Protein AF-A0A338P7E4-F1 (afdb_monomer)

Structure (mmCIF, N/CA/C/O backbone):
data_AF-A0A338P7E4-F1
#
_entry.id   AF-A0A338P7E4-F1
#
loop_
_atom_site.group_PDB
_atom_site.id
_atom_site.type_symbol
_atom_site.label_atom_id
_atom_site.label_alt_id
_atom_site.label_comp_id
_atom_site.label_asym_id
_atom_site.label_entity_id
_atom_site.label_seq_id
_atom_site.pdbx_PDB_ins_code
_atom_site.Cartn_x
_atom_site.Cartn_y
_atom_site.Cartn_z
_atom_site.occupancy
_atom_site.B_iso_or_equiv
_atom_site.auth_seq_id
_atom_site.auth_comp_id
_atom_site.auth_asym_id
_atom_site.auth_atom_id
_atom_site.pdbx_PDB_model_num
ATOM 1 N N . ARG A 1 1 ? -12.271 3.586 -5.737 1.00 60.53 1 ARG A N 1
ATOM 2 C CA . ARG A 1 1 ? -13.260 2.687 -5.095 1.00 60.53 1 ARG A CA 1
ATOM 3 C C . ARG A 1 1 ? -12.604 1.647 -4.180 1.00 60.53 1 ARG A C 1
ATOM 5 O O . ARG A 1 1 ? -12.905 1.688 -2.999 1.00 60.53 1 ARG A O 1
ATOM 12 N N . LEU A 1 2 ? -11.656 0.818 -4.642 1.00 69.56 2 LEU A N 1
ATOM 13 C CA . LEU A 1 2 ? -11.038 -0.238 -3.810 1.00 69.56 2 LEU A CA 1
ATOM 14 C C . LEU A 1 2 ? -10.260 0.275 -2.575 1.00 69.56 2 LEU A C 1
ATOM 16 O O . LEU A 1 2 ? -10.526 -0.149 -1.458 1.00 69.56 2 LEU A O 1
ATOM 20 N N . THR A 1 3 ? -9.356 1.246 -2.742 1.00 72.69 3 THR A N 1
ATOM 21 C CA . THR A 1 3 ? -8.597 1.834 -1.615 1.00 72.69 3 THR A CA 1
ATOM 22 C C . THR A 1 3 ? -9.499 2.536 -0.600 1.00 72.69 3 THR A C 1
ATOM 24 O O . THR A 1 3 ? -9.303 2.409 0.603 1.00 72.69 3 THR A O 1
ATOM 27 N N . ALA A 1 4 ? -10.533 3.233 -1.078 1.00 78.06 4 ALA A N 1
ATOM 28 C CA . ALA A 1 4 ? -11.539 3.861 -0.226 1.00 78.06 4 ALA A CA 1
ATOM 29 C C . ALA A 1 4 ? -12.377 2.824 0.542 1.00 78.06 4 ALA A C 1
ATOM 31 O O . ALA A 1 4 ? -12.713 3.054 1.697 1.00 78.06 4 ALA A O 1
ATOM 32 N N . TYR A 1 5 ? -12.680 1.677 -0.073 1.00 83.88 5 TYR A N 1
ATOM 33 C CA . TYR A 1 5 ? -13.378 0.570 0.580 1.00 83.88 5 TYR A CA 1
ATOM 34 C C . TYR A 1 5 ? -12.554 -0.026 1.728 1.00 83.88 5 TYR A C 1
ATOM 36 O O . TYR A 1 5 ? -13.060 -0.132 2.843 1.00 83.88 5 TYR A O 1
ATOM 44 N N . PHE A 1 6 ? -11.275 -0.338 1.487 1.00 83.19 6 PHE A N 1
ATOM 45 C CA . PHE A 1 6 ? -10.374 -0.812 2.543 1.00 83.19 6 PHE A CA 1
ATOM 46 C C . PHE A 1 6 ? -10.209 0.226 3.652 1.00 83.19 6 PHE A C 1
ATOM 48 O O . PHE A 1 6 ? -10.355 -0.113 4.820 1.00 83.19 6 PHE A O 1
ATOM 55 N N . ARG A 1 7 ? -10.011 1.504 3.301 1.00 85.88 7 ARG A N 1
ATOM 56 C CA . ARG A 1 7 ? -9.912 2.589 4.285 1.00 85.88 7 ARG A CA 1
ATOM 57 C C . ARG A 1 7 ? -11.163 2.687 5.159 1.00 85.88 7 ARG A C 1
ATOM 59 O O . ARG A 1 7 ? -11.029 2.788 6.370 1.00 85.88 7 ARG A O 1
ATOM 66 N N . ARG A 1 8 ? -12.364 2.621 4.572 1.00 90.56 8 ARG A N 1
ATOM 67 C CA . ARG A 1 8 ? -13.627 2.633 5.330 1.00 90.56 8 ARG A CA 1
ATOM 68 C C . ARG A 1 8 ? -13.743 1.439 6.272 1.00 90.56 8 ARG A C 1
ATOM 70 O O . ARG A 1 8 ? -14.140 1.629 7.410 1.00 90.56 8 ARG A O 1
ATOM 77 N N . LYS A 1 9 ? -13.363 0.237 5.825 1.00 90.25 9 LYS A N 1
ATOM 78 C CA . LYS A 1 9 ? -13.351 -0.957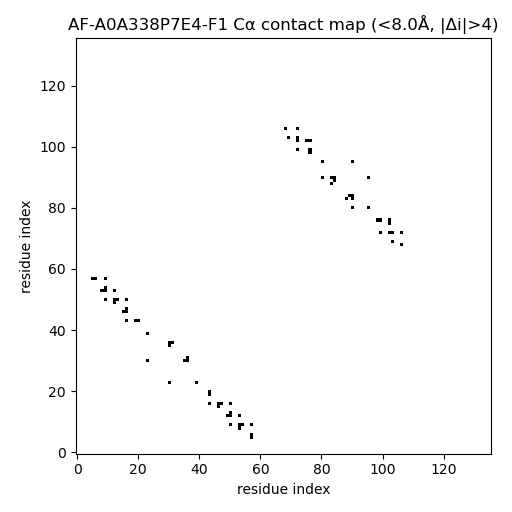 6.683 1.00 90.25 9 LYS A CA 1
ATOM 79 C C . LYS A 1 9 ? -12.380 -0.834 7.855 1.00 90.25 9 LYS A C 1
ATOM 81 O O . LYS A 1 9 ? -12.750 -1.189 8.965 1.00 90.25 9 LYS A O 1
ATOM 86 N N . CYS A 1 10 ? -11.171 -0.324 7.620 1.00 89.31 10 CYS A N 1
ATOM 87 C CA . CYS A 1 10 ? -10.203 -0.094 8.692 1.00 89.31 10 CYS A CA 1
ATOM 88 C C . CYS A 1 10 ? -10.728 0.929 9.706 1.00 89.31 10 CYS A C 1
ATOM 90 O O . CYS A 1 10 ? -10.676 0.671 10.900 1.00 89.31 10 CYS A O 1
ATOM 92 N N . VAL A 1 11 ? -11.272 2.054 9.226 1.00 93.69 11 VAL A N 1
ATOM 93 C CA . VAL A 1 11 ? -11.849 3.094 10.093 1.00 93.69 11 VAL A CA 1
ATOM 94 C C . VAL A 1 11 ? -13.012 2.539 10.915 1.00 93.69 11 VAL A C 1
ATOM 96 O O . VAL A 1 11 ? -13.016 2.723 12.122 1.00 93.69 11 VAL A O 1
ATOM 99 N N . ALA A 1 12 ? -13.933 1.792 10.298 1.00 93.69 12 ALA A N 1
ATOM 100 C CA . ALA A 1 12 ? -15.055 1.181 11.010 1.00 93.69 12 ALA A CA 1
ATOM 101 C C . ALA A 1 12 ? -14.593 0.217 12.120 1.00 93.69 12 ALA A C 1
ATOM 103 O O . ALA A 1 12 ? -15.092 0.287 13.236 1.00 93.69 12 ALA A O 1
ATOM 104 N N . ALA A 1 13 ? -13.593 -0.631 11.849 1.00 90.81 13 ALA A N 1
ATOM 105 C CA . ALA A 1 13 ? -1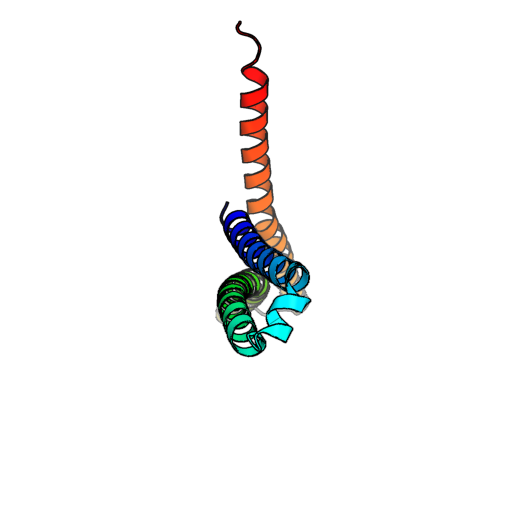3.056 -1.549 12.856 1.00 90.81 13 ALA A CA 1
ATOM 106 C C . ALA A 1 13 ? -12.400 -0.811 14.040 1.00 90.81 13 ALA A C 1
ATOM 108 O O . ALA A 1 13 ? -12.534 -1.225 15.193 1.00 90.81 13 ALA A O 1
ATOM 109 N N . THR A 1 14 ? -11.703 0.296 13.769 1.00 92.88 14 THR A N 1
ATOM 110 C CA . THR A 1 14 ? -11.127 1.142 14.820 1.00 92.88 14 THR A CA 1
ATOM 111 C C . THR A 1 14 ? -12.209 1.881 15.612 1.00 92.88 14 THR A C 1
ATOM 113 O O . THR A 1 14 ? -12.107 1.944 16.841 1.00 92.88 14 THR A O 1
ATOM 116 N N . ASP A 1 15 ? -13.250 2.393 14.950 1.00 94.88 15 ASP A N 1
ATOM 117 C CA . ASP A 1 15 ? -14.386 3.056 15.601 1.00 94.88 15 ASP A CA 1
ATOM 118 C C . ASP A 1 15 ? -15.118 2.097 16.551 1.00 94.88 15 ASP A C 1
ATOM 120 O O . ASP A 1 15 ? -15.350 2.455 17.707 1.00 94.88 15 ASP A O 1
ATOM 124 N N . ASP A 1 16 ? -15.367 0.851 16.133 1.00 92.12 16 ASP A N 1
ATOM 125 C CA . ASP A 1 16 ? -15.979 -0.184 16.979 1.00 92.12 16 ASP A CA 1
ATOM 126 C C . ASP A 1 16 ? -15.156 -0.435 18.256 1.00 92.12 16 ASP A C 1
ATOM 128 O O . ASP A 1 16 ? -15.699 -0.488 19.369 1.00 92.12 16 ASP A O 1
ATOM 132 N N . ARG A 1 17 ? -13.821 -0.533 18.136 1.00 93.88 17 ARG A N 1
ATOM 133 C CA . ARG A 1 17 ? -12.930 -0.676 19.301 1.00 93.88 17 ARG A CA 1
ATOM 134 C C . ARG A 1 17 ? -13.026 0.538 20.226 1.00 93.88 17 ARG A C 1
ATOM 136 O O . ARG A 1 17 ? -13.082 0.374 21.448 1.00 93.88 17 ARG A O 1
ATOM 143 N N . VAL A 1 18 ? -12.992 1.750 19.671 1.00 95.19 18 VAL A N 1
ATOM 144 C CA . VAL A 1 18 ? -13.046 2.998 20.450 1.00 95.19 18 VAL A CA 1
ATOM 145 C C . VAL A 1 18 ? -14.375 3.110 21.188 1.00 95.19 18 VAL A C 1
ATOM 147 O O . VAL A 1 18 ? -14.374 3.383 22.390 1.00 95.19 18 VAL A O 1
ATOM 150 N N . GLN A 1 19 ? -15.490 2.826 20.515 1.00 95.00 19 GLN A N 1
ATOM 151 C CA . GLN A 1 19 ? -16.819 2.837 21.115 1.00 95.00 19 GLN A CA 1
ATOM 152 C C . GLN A 1 19 ? -16.906 1.857 22.290 1.00 95.00 19 GLN A C 1
ATOM 154 O O . GLN A 1 19 ? -17.316 2.239 23.387 1.00 95.00 19 GLN A O 1
ATOM 159 N N . LYS A 1 20 ? -16.443 0.615 22.109 1.00 92.06 20 LYS A N 1
ATOM 160 C CA . LYS A 1 20 ? -16.480 -0.410 23.164 1.00 92.06 20 LYS A CA 1
ATOM 161 C C . LYS A 1 20 ? -15.580 -0.078 24.350 1.00 92.06 20 LYS A C 1
ATOM 163 O O . LYS A 1 20 ? -15.962 -0.298 25.496 1.00 92.06 20 LYS A O 1
ATOM 168 N N . MET A 1 21 ? -14.411 0.508 24.104 1.00 93.88 21 MET A N 1
ATOM 169 C CA . MET A 1 21 ? -13.552 1.018 25.177 1.00 93.88 21 MET A CA 1
ATOM 170 C C . MET A 1 21 ? -14.224 2.155 25.955 1.00 93.88 21 MET A C 1
ATOM 172 O O . MET A 1 21 ? -14.090 2.215 27.176 1.00 93.88 21 MET A O 1
ATOM 176 N N . ASN A 1 22 ? -14.973 3.026 25.277 1.00 96.12 22 ASN A N 1
ATOM 177 C CA . ASN A 1 22 ? -15.700 4.116 25.923 1.00 96.12 22 ASN A CA 1
ATOM 178 C C . ASN A 1 22 ? -16.845 3.598 26.817 1.00 96.12 22 ASN A C 1
ATOM 180 O O . ASN A 1 22 ? -17.003 4.051 27.951 1.00 96.12 22 ASN A O 1
ATOM 184 N N . GLU A 1 23 ? -17.582 2.575 26.369 1.00 93.69 23 GLU A N 1
ATOM 185 C CA . GLU A 1 23 ? -18.583 1.881 27.197 1.00 93.69 23 GLU A CA 1
ATOM 186 C C . GLU A 1 23 ? -17.944 1.295 28.473 1.00 93.69 23 GLU A C 1
ATOM 188 O O . GLU A 1 23 ? -18.454 1.484 29.578 1.00 93.69 23 GLU A O 1
ATOM 193 N N . VAL A 1 24 ? -16.779 0.646 28.353 1.00 94.12 24 VAL A N 1
ATOM 194 C CA . VAL A 1 24 ? -16.052 0.076 29.504 1.00 94.12 24 VAL A CA 1
ATOM 195 C C . VAL A 1 24 ? -15.627 1.148 30.509 1.00 94.12 24 VAL A C 1
ATOM 197 O O . VAL A 1 24 ? -15.764 0.941 31.715 1.00 94.12 24 VAL A O 1
ATOM 200 N N . LEU A 1 25 ? -15.121 2.291 30.037 1.00 94.19 25 LEU A N 1
ATOM 201 C CA . LEU A 1 25 ? -14.729 3.404 30.907 1.00 94.19 25 LEU A CA 1
ATOM 202 C C . LEU A 1 25 ? -15.937 4.009 31.627 1.00 94.19 25 LEU A C 1
ATOM 204 O O . LEU A 1 25 ? -15.860 4.278 32.825 1.00 94.19 25 LEU A O 1
ATOM 208 N N . THR A 1 26 ? -17.061 4.139 30.921 1.00 96.75 26 THR A N 1
ATOM 209 C CA . THR A 1 26 ? -18.320 4.655 31.474 1.00 96.75 26 THR A CA 1
ATOM 210 C C . THR A 1 26 ? -18.818 3.801 32.648 1.00 96.75 26 THR A C 1
ATOM 212 O O . THR A 1 26 ? -19.248 4.340 33.667 1.00 96.75 26 THR A O 1
ATOM 215 N N . TYR A 1 27 ? -18.695 2.470 32.566 1.00 94.94 27 TYR A N 1
ATOM 216 C CA . TYR A 1 27 ? -19.205 1.538 33.585 1.00 94.94 27 TYR A CA 1
ATOM 217 C C . TYR A 1 27 ? -18.124 0.910 34.486 1.00 94.94 27 TYR A C 1
ATOM 219 O O . TYR A 1 27 ? -18.385 -0.073 35.187 1.00 94.94 27 TYR A O 1
ATOM 227 N N . ILE A 1 28 ? -16.914 1.480 34.538 1.00 95.69 28 ILE A N 1
ATOM 228 C CA . ILE A 1 28 ? -15.747 0.855 35.188 1.00 95.69 28 ILE A CA 1
ATOM 229 C C . ILE A 1 28 ? -15.950 0.528 36.676 1.00 95.69 28 ILE A C 1
ATOM 231 O O . ILE A 1 28 ? -15.446 -0.487 37.166 1.00 95.69 28 ILE A O 1
ATOM 235 N N . LYS A 1 29 ? -16.713 1.357 37.402 1.00 95.75 29 LYS A N 1
ATOM 236 C CA . LYS A 1 29 ? -17.010 1.149 38.828 1.00 95.75 29 LYS A CA 1
ATOM 237 C C . LYS A 1 29 ? -17.794 -0.149 39.049 1.00 95.75 29 LYS A C 1
ATOM 239 O O . LYS A 1 29 ? -17.414 -0.945 39.904 1.00 95.75 29 LYS A O 1
ATOM 244 N N . PHE A 1 30 ? -18.830 -0.388 38.245 1.00 95.94 30 PHE A N 1
ATOM 245 C CA . PHE A 1 30 ? -19.628 -1.614 38.311 1.00 95.94 30 PHE A CA 1
ATOM 246 C C . PHE A 1 30 ? -18.809 -2.834 37.891 1.00 95.94 30 PHE A C 1
ATOM 248 O O . PHE A 1 30 ? -18.808 -3.842 38.590 1.00 95.94 30 PHE A O 1
ATOM 255 N N . ILE A 1 31 ? -18.032 -2.724 36.810 1.00 95.19 31 ILE A N 1
ATOM 256 C CA . ILE A 1 31 ? -17.186 -3.823 36.318 1.00 95.19 31 ILE A CA 1
ATOM 257 C C . ILE A 1 31 ? -16.220 -4.315 37.406 1.00 95.19 31 ILE A C 1
ATOM 259 O O . ILE A 1 31 ? -16.039 -5.522 37.570 1.00 95.19 31 ILE A O 1
ATOM 263 N N . LYS A 1 32 ? -15.612 -3.395 38.168 1.00 95.69 32 LYS A N 1
ATOM 264 C CA . LYS A 1 32 ? -14.729 -3.748 39.289 1.00 95.69 32 LYS A CA 1
ATOM 265 C C . LYS A 1 32 ? -15.494 -4.327 40.479 1.00 95.69 32 LYS A C 1
ATOM 267 O O . LYS A 1 32 ? -15.050 -5.329 41.025 1.00 95.69 32 LYS A O 1
ATOM 272 N N . MET A 1 33 ? -16.634 -3.738 40.848 1.00 96.25 33 MET A N 1
ATOM 273 C CA . MET A 1 33 ? -17.471 -4.211 41.961 1.00 96.25 33 MET A CA 1
ATOM 274 C C . MET A 1 33 ? -17.947 -5.658 41.762 1.00 96.25 33 MET A C 1
ATOM 276 O O . MET A 1 33 ? -17.965 -6.427 42.716 1.00 96.25 33 MET A O 1
ATOM 280 N N . TYR A 1 34 ? -18.265 -6.043 40.524 1.00 94.88 34 TYR A N 1
ATOM 281 C CA . TYR A 1 34 ? -18.694 -7.402 40.169 1.00 94.88 34 TYR A CA 1
ATOM 282 C C . TYR A 1 34 ? -17.550 -8.323 39.703 1.00 94.88 34 TYR A C 1
ATOM 284 O O . TYR A 1 34 ? -17.805 -9.426 39.227 1.00 94.88 34 TYR A O 1
ATOM 292 N N . ALA A 1 35 ? -16.288 -7.886 39.800 1.00 94.56 35 ALA A N 1
ATOM 293 C CA . ALA A 1 35 ? -15.109 -8.630 39.339 1.00 94.56 35 ALA A CA 1
ATOM 294 C C . ALA A 1 35 ? -15.160 -9.089 37.855 1.00 94.56 35 ALA A C 1
ATOM 296 O O . ALA A 1 35 ? -14.478 -10.033 37.455 1.00 94.56 35 ALA A O 1
ATOM 297 N N . TRP A 1 36 ? -15.900 -8.383 36.991 1.00 96.06 36 TRP A N 1
ATOM 298 C CA . TRP A 1 36 ? -16.076 -8.714 35.565 1.00 96.06 36 TRP A CA 1
ATOM 299 C C . TRP A 1 36 ? -14.921 -8.277 34.654 1.00 96.06 36 TRP A C 1
ATOM 301 O O . TRP A 1 36 ? -14.988 -8.434 33.433 1.00 96.06 36 TRP A O 1
ATOM 311 N N . VAL A 1 37 ? -13.832 -7.757 35.224 1.00 93.56 37 VAL A N 1
ATOM 312 C CA . VAL A 1 37 ? -12.680 -7.220 34.478 1.00 93.56 37 VAL A CA 1
ATOM 313 C C . VAL A 1 37 ? -12.144 -8.226 33.452 1.00 93.56 37 VAL A C 1
ATOM 315 O O . VAL A 1 37 ? -11.843 -7.855 32.318 1.00 93.56 37 VAL A O 1
ATOM 318 N N . LYS A 1 38 ? -12.065 -9.514 33.814 1.00 93.88 38 LYS A N 1
ATOM 319 C CA . LYS A 1 38 ? -11.536 -10.559 32.924 1.00 93.88 38 LYS A CA 1
ATOM 320 C C . LYS A 1 38 ? -12.445 -10.819 31.719 1.00 93.88 38 LYS A C 1
ATOM 322 O O . LYS A 1 38 ? -11.939 -10.940 30.606 1.00 93.88 38 LYS A O 1
ATOM 327 N N . ALA A 1 39 ? -13.762 -10.848 31.920 1.00 92.25 39 ALA A N 1
ATOM 328 C CA . ALA A 1 39 ? -14.733 -11.055 30.846 1.00 92.25 39 ALA A CA 1
ATOM 329 C C . ALA A 1 39 ? -14.725 -9.885 29.845 1.00 92.25 39 ALA A C 1
ATOM 331 O O . ALA A 1 39 ? -14.640 -10.100 28.635 1.00 92.25 39 ALA A O 1
ATOM 332 N N . PHE A 1 40 ? -14.714 -8.642 30.341 1.00 93.00 40 PHE A N 1
ATOM 333 C CA . PHE A 1 40 ? -14.613 -7.454 29.485 1.00 93.00 40 PHE A CA 1
ATOM 334 C C . PHE A 1 40 ? -13.273 -7.377 28.745 1.00 93.00 40 PHE A C 1
ATOM 336 O O . PHE A 1 40 ? -13.252 -7.070 27.555 1.00 93.00 40 PHE A O 1
ATOM 343 N N . SER A 1 41 ? -12.165 -7.721 29.407 1.00 92.75 41 SER A N 1
ATOM 344 C CA . SER A 1 41 ? -10.844 -7.788 28.769 1.00 92.75 41 SER A CA 1
ATOM 345 C C . SER A 1 41 ? -10.824 -8.779 27.599 1.00 92.75 41 SER A C 1
ATOM 347 O O . SER A 1 41 ? -10.347 -8.449 26.514 1.00 92.75 41 SER A O 1
ATOM 349 N N . GLN A 1 42 ? -11.418 -9.965 27.771 1.00 94.94 42 GLN A N 1
ATOM 350 C CA . GLN A 1 42 ? -11.544 -10.950 26.692 1.00 94.94 42 GLN A CA 1
ATOM 351 C C . GLN A 1 42 ? -12.416 -10.447 25.532 1.00 94.94 42 GLN A C 1
ATOM 353 O O . GLN A 1 42 ? -12.088 -10.701 24.375 1.00 94.94 42 GLN A O 1
ATOM 358 N N . CYS A 1 43 ? -13.498 -9.717 25.815 1.00 92.38 43 CYS A N 1
ATOM 359 C CA . CYS A 1 43 ? -14.340 -9.110 24.781 1.00 92.38 43 CYS A CA 1
ATOM 360 C C . CYS A 1 43 ? -13.559 -8.084 23.940 1.00 92.38 43 CYS A C 1
ATOM 362 O O . CYS A 1 43 ? -13.537 -8.171 22.712 1.00 92.38 43 CYS A O 1
ATOM 364 N N . VAL A 1 44 ? -12.833 -7.172 24.597 1.00 94.00 44 VAL A N 1
ATOM 365 C CA . VAL A 1 44 ? -11.992 -6.168 23.921 1.00 94.00 44 VAL A CA 1
ATOM 366 C C . VAL A 1 44 ? -10.874 -6.828 23.110 1.00 94.00 44 VAL A C 1
ATOM 368 O O . VAL A 1 44 ? -10.581 -6.383 22.002 1.00 94.00 44 VAL A O 1
ATOM 371 N N . GLN A 1 45 ? -10.266 -7.902 23.622 1.00 95.06 45 GLN A N 1
ATOM 372 C CA . GLN A 1 45 ? -9.244 -8.654 22.887 1.00 95.06 45 GLN A CA 1
ATOM 373 C C . GLN A 1 45 ? -9.779 -9.250 21.581 1.00 95.06 45 GLN A C 1
ATOM 375 O O . GLN A 1 45 ? -9.109 -9.134 20.560 1.00 95.06 45 GLN A O 1
ATOM 380 N N . LYS A 1 46 ? -10.997 -9.810 21.575 1.00 94.06 46 LYS A N 1
ATOM 381 C CA . LYS A 1 46 ? -11.617 -10.338 20.345 1.00 94.06 46 LYS A CA 1
ATOM 382 C C . LYS A 1 46 ? -11.794 -9.253 19.279 1.00 94.06 46 LYS A C 1
ATOM 384 O O . LYS A 1 46 ? -11.403 -9.461 18.135 1.00 94.06 46 LYS A O 1
ATOM 389 N N . ILE A 1 47 ? -12.310 -8.085 19.668 1.00 93.19 47 ILE A N 1
ATOM 390 C CA . ILE A 1 47 ? -12.483 -6.939 18.756 1.00 93.19 47 ILE A CA 1
ATOM 391 C C . ILE A 1 47 ? -11.126 -6.477 18.215 1.00 93.19 47 ILE A C 1
ATOM 393 O O . ILE A 1 47 ? -10.968 -6.242 17.020 1.00 93.19 47 ILE A O 1
ATOM 397 N N . ARG A 1 48 ? -10.114 -6.399 19.085 1.00 94.44 48 ARG A N 1
ATOM 398 C CA . ARG A 1 48 ? -8.757 -6.003 18.696 1.00 94.44 48 ARG A CA 1
ATOM 399 C C . ARG A 1 48 ? -8.110 -7.000 17.734 1.00 94.44 48 ARG A C 1
ATOM 401 O O . ARG A 1 48 ? -7.349 -6.596 16.858 1.00 94.44 48 ARG A O 1
ATOM 408 N N . GLU A 1 49 ? -8.383 -8.292 17.886 1.00 96.00 49 GLU A N 1
ATOM 409 C CA . GLU A 1 49 ? -7.882 -9.319 16.973 1.00 96.00 49 GLU A CA 1
ATOM 410 C C . GLU A 1 49 ? -8.525 -9.201 15.584 1.00 96.00 49 GLU A C 1
ATOM 412 O O . GLU A 1 49 ? -7.837 -9.318 14.568 1.00 96.00 49 GLU A O 1
ATOM 417 N N . GLU A 1 50 ? -9.823 -8.903 15.523 1.00 93.31 50 GLU A N 1
ATOM 418 C CA . GLU A 1 50 ? -10.524 -8.648 14.265 1.00 93.31 50 GLU A CA 1
ATOM 419 C C . GLU A 1 50 ? -10.032 -7.366 13.577 1.00 93.31 50 GLU A C 1
ATOM 421 O O . GLU A 1 50 ? -9.684 -7.402 12.392 1.00 93.31 50 GLU A O 1
ATOM 426 N N . GLU A 1 51 ? -9.892 -6.268 14.326 1.00 93.31 51 GLU A N 1
ATOM 427 C CA . GLU A 1 51 ? -9.297 -5.018 13.841 1.00 93.31 51 GLU A CA 1
ATOM 428 C C . GLU A 1 51 ? -7.896 -5.267 13.274 1.00 93.31 51 GLU A C 1
ATOM 430 O O . GLU A 1 51 ? -7.599 -4.883 12.140 1.00 93.31 51 GLU A O 1
ATOM 435 N N . ARG A 1 52 ? -7.047 -5.983 14.023 1.00 95.69 52 ARG A N 1
ATOM 436 C CA . ARG A 1 52 ? -5.694 -6.336 13.589 1.00 95.69 52 ARG A CA 1
ATOM 437 C C . ARG A 1 52 ? -5.712 -7.103 12.270 1.00 95.69 52 ARG A C 1
ATOM 439 O O . ARG A 1 52 ? -4.961 -6.742 11.370 1.00 95.69 52 ARG A O 1
ATOM 446 N N . ARG A 1 53 ? -6.573 -8.113 12.109 1.00 95.19 53 ARG A N 1
ATOM 447 C CA . ARG A 1 53 ? -6.673 -8.885 10.854 1.00 95.19 53 ARG A CA 1
ATOM 448 C C . ARG A 1 53 ? -7.071 -8.006 9.666 1.00 95.19 53 ARG A C 1
ATOM 450 O O . ARG A 1 53 ? -6.579 -8.218 8.557 1.00 95.19 53 ARG A O 1
ATOM 457 N N . ILE A 1 54 ? -7.967 -7.039 9.870 1.00 91.88 54 ILE A N 1
ATOM 458 C CA . ILE A 1 54 ? -8.390 -6.097 8.822 1.00 91.88 54 ILE A CA 1
ATOM 459 C C . ILE A 1 54 ? -7.235 -5.156 8.459 1.00 91.88 54 ILE A C 1
ATOM 461 O O . ILE A 1 54 ? -6.927 -4.994 7.274 1.00 91.88 54 ILE A O 1
ATOM 465 N N . LEU A 1 55 ? -6.564 -4.589 9.464 1.00 92.56 55 LEU A N 1
ATOM 466 C CA . LEU A 1 55 ? -5.421 -3.695 9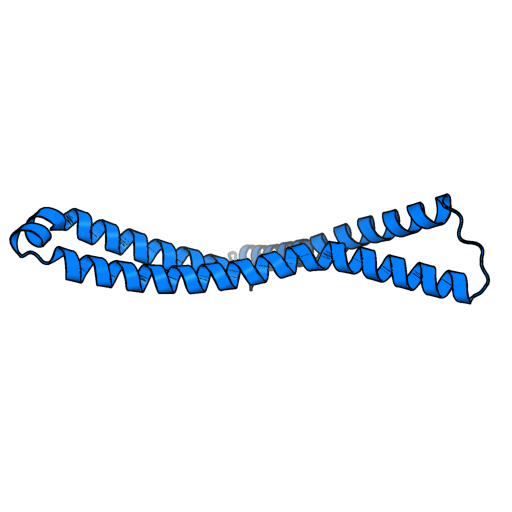.283 1.00 92.56 55 LEU A CA 1
ATOM 467 C C . LEU A 1 55 ? -4.230 -4.401 8.630 1.00 92.56 55 LEU A C 1
ATOM 469 O O . LEU A 1 55 ? -3.626 -3.840 7.722 1.00 92.56 55 LEU A O 1
ATOM 473 N N . GLU A 1 56 ? -3.921 -5.637 9.022 1.00 94.62 56 GLU A N 1
ATOM 474 C CA . GLU A 1 56 ? -2.844 -6.431 8.422 1.00 94.62 56 GLU A CA 1
ATOM 475 C C . GLU A 1 56 ? -3.108 -6.688 6.939 1.00 94.62 56 GLU A C 1
ATOM 477 O O . GLU A 1 56 ? -2.236 -6.439 6.110 1.00 94.62 56 GLU A O 1
ATOM 482 N N . LYS A 1 57 ? -4.325 -7.108 6.567 1.00 91.56 57 LYS A N 1
ATOM 483 C CA . LYS A 1 57 ? -4.698 -7.303 5.155 1.00 91.56 57 LYS A CA 1
ATOM 484 C C . LYS A 1 57 ? -4.565 -6.013 4.344 1.00 91.56 57 LYS A C 1
ATOM 486 O O . LYS A 1 57 ? -4.051 -6.044 3.226 1.00 91.56 57 LYS A O 1
ATOM 491 N N . ALA A 1 58 ? -5.008 -4.884 4.900 1.00 89.31 58 ALA A N 1
ATOM 492 C CA . ALA A 1 58 ? -4.850 -3.581 4.261 1.00 89.31 58 ALA A CA 1
ATOM 493 C C . ALA A 1 58 ? -3.368 -3.185 4.130 1.00 89.31 58 ALA A C 1
ATOM 495 O O . ALA A 1 58 ? -2.956 -2.707 3.074 1.00 89.31 58 ALA A O 1
ATOM 496 N N . GLY A 1 59 ? -2.568 -3.449 5.166 1.00 91.62 59 GLY A N 1
ATOM 497 C CA . GLY A 1 59 ? -1.127 -3.222 5.190 1.00 91.62 59 GLY A CA 1
ATOM 498 C C . GLY A 1 59 ? -0.393 -4.037 4.130 1.00 91.62 59 GLY A C 1
ATOM 499 O O . GLY A 1 59 ? 0.363 -3.466 3.354 1.00 91.62 59 GLY A O 1
ATOM 500 N N . TYR A 1 60 ? -0.670 -5.339 4.008 1.00 93.50 60 TYR A N 1
ATOM 501 C CA . TYR A 1 60 ? -0.095 -6.176 2.948 1.00 93.50 60 TYR A CA 1
ATOM 502 C C . TYR A 1 60 ? -0.429 -5.645 1.555 1.00 93.50 60 TYR A C 1
ATOM 504 O O . TYR A 1 60 ? 0.457 -5.516 0.712 1.00 93.50 60 TYR A O 1
ATOM 512 N N . PHE A 1 61 ? -1.690 -5.278 1.316 1.00 89.25 61 PHE A N 1
ATOM 513 C CA . PHE A 1 61 ? -2.106 -4.727 0.029 1.00 89.25 61 PHE A CA 1
ATOM 514 C C . PHE A 1 61 ? -1.391 -3.406 -0.288 1.00 89.25 61 PHE A C 1
ATOM 516 O O . PHE A 1 61 ? -0.936 -3.187 -1.415 1.00 89.25 61 PHE A O 1
ATOM 523 N N . GLN A 1 62 ? -1.255 -2.531 0.710 1.00 88.56 62 GLN A N 1
ATOM 524 C CA . GLN A 1 62 ? -0.528 -1.273 0.578 1.00 88.56 62 GLN A CA 1
ATOM 525 C C . GLN A 1 62 ? 0.960 -1.511 0.299 1.00 88.56 62 GLN A C 1
ATOM 527 O O . GLN A 1 62 ? 1.500 -0.913 -0.631 1.00 88.56 62 GLN A O 1
ATOM 532 N N . SER A 1 63 ? 1.601 -2.416 1.039 1.00 92.12 63 SER A N 1
ATOM 533 C CA . SER A 1 63 ? 3.005 -2.785 0.849 1.00 92.12 63 SER A CA 1
ATOM 534 C C . SER A 1 63 ? 3.266 -3.339 -0.548 1.00 92.12 63 SER A C 1
ATOM 536 O O . SER A 1 63 ? 4.211 -2.905 -1.200 1.00 92.12 63 SER A O 1
ATOM 538 N N . ILE A 1 64 ? 2.401 -4.223 -1.056 1.00 90.44 64 ILE A N 1
ATOM 539 C CA . ILE A 1 64 ? 2.495 -4.733 -2.433 1.00 90.44 64 ILE A CA 1
ATOM 540 C C . ILE A 1 64 ? 2.355 -3.581 -3.431 1.00 90.44 64 ILE A C 1
ATOM 542 O O . ILE A 1 64 ? 3.186 -3.424 -4.320 1.00 90.44 64 ILE A O 1
ATOM 546 N N . THR A 1 65 ? 1.342 -2.731 -3.259 1.00 85.94 65 THR A N 1
ATOM 547 C CA . THR A 1 65 ? 1.086 -1.607 -4.174 1.00 85.94 65 THR A CA 1
ATOM 548 C C . THR A 1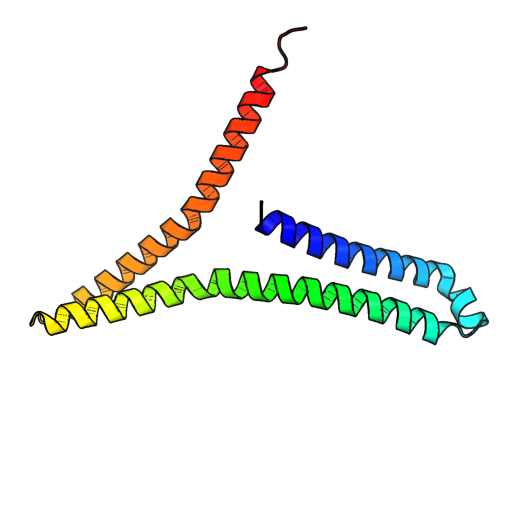 65 ? 2.282 -0.651 -4.258 1.00 85.94 65 THR A C 1
ATOM 550 O O . THR A 1 65 ? 2.620 -0.171 -5.340 1.00 85.94 65 THR A O 1
ATOM 553 N N . VAL A 1 66 ? 2.944 -0.373 -3.131 1.00 86.38 66 VAL A N 1
ATOM 554 C CA . VAL A 1 66 ? 4.114 0.517 -3.081 1.00 86.38 66 VAL A CA 1
ATOM 555 C C . VAL A 1 66 ? 5.382 -0.189 -3.574 1.00 86.38 66 VAL A C 1
ATOM 557 O O . VAL A 1 66 ? 6.163 0.417 -4.308 1.00 86.38 66 VAL A O 1
ATOM 560 N N . GLY A 1 67 ? 5.572 -1.457 -3.203 1.00 88.31 67 GLY A N 1
ATOM 561 C CA . GLY A 1 67 ? 6.777 -2.236 -3.486 1.00 88.31 67 GLY A CA 1
ATOM 562 C C . GLY A 1 67 ? 6.892 -2.732 -4.927 1.00 88.31 67 GLY A C 1
ATOM 563 O O . GLY A 1 67 ? 7.997 -2.807 -5.452 1.00 88.31 67 GLY A O 1
ATOM 564 N N . VAL A 1 68 ? 5.776 -3.010 -5.609 1.00 89.25 68 VAL A N 1
ATOM 565 C CA . VAL A 1 68 ? 5.795 -3.507 -6.999 1.00 89.25 68 VAL A CA 1
ATOM 566 C C . VAL A 1 68 ? 6.433 -2.500 -7.956 1.00 89.25 68 VAL A C 1
ATOM 568 O O . VAL A 1 68 ? 7.178 -2.888 -8.849 1.00 89.25 68 VAL A O 1
ATOM 571 N N . ALA A 1 69 ? 6.197 -1.204 -7.766 1.00 86.06 69 ALA A N 1
ATOM 572 C CA . ALA A 1 69 ? 6.683 -0.181 -8.687 1.00 86.06 69 ALA A CA 1
ATOM 573 C C . ALA A 1 69 ? 8.219 -0.144 -8.868 1.00 86.06 69 ALA A C 1
ATOM 575 O O . ALA A 1 69 ? 8.667 -0.217 -10.010 1.00 86.06 69 ALA A O 1
ATOM 576 N N . PRO A 1 70 ? 9.048 -0.043 -7.808 1.00 88.62 70 PRO A N 1
ATOM 577 C CA . PRO A 1 70 ? 10.502 -0.093 -7.970 1.00 88.62 70 PRO A CA 1
ATOM 578 C C . PRO A 1 70 ? 10.994 -1.459 -8.471 1.00 88.62 70 PRO A C 1
ATOM 580 O O . PRO A 1 70 ? 11.929 -1.509 -9.265 1.00 88.62 70 PRO A O 1
ATOM 583 N N . ILE A 1 71 ? 10.343 -2.560 -8.073 1.00 91.50 71 ILE A N 1
ATOM 584 C CA . ILE A 1 71 ? 10.693 -3.910 -8.545 1.00 91.50 71 ILE A CA 1
ATOM 585 C C . ILE A 1 71 ? 10.526 -4.010 -10.067 1.00 91.50 71 ILE A C 1
ATOM 587 O O . ILE A 1 71 ? 11.412 -4.518 -10.750 1.00 91.50 71 ILE A O 1
ATOM 591 N N . VAL A 1 72 ? 9.429 -3.475 -10.610 1.00 90.31 72 VAL A N 1
ATOM 592 C CA . VAL A 1 72 ? 9.174 -3.454 -12.058 1.00 90.31 72 VAL A CA 1
ATOM 593 C C . VAL A 1 72 ? 10.271 -2.695 -12.807 1.00 90.31 72 VAL A C 1
ATOM 595 O O . VAL A 1 72 ? 10.740 -3.188 -13.828 1.00 90.31 72 VAL A O 1
ATOM 598 N N . VAL A 1 73 ? 10.732 -1.548 -12.295 1.00 90.94 73 VAL A N 1
ATOM 599 C CA . VAL A 1 73 ? 11.828 -0.780 -12.919 1.00 90.94 73 VAL A CA 1
ATOM 600 C C . VAL A 1 73 ? 13.119 -1.590 -12.970 1.00 90.94 73 VAL A C 1
ATOM 602 O O . VAL A 1 73 ? 13.789 -1.618 -14.004 1.00 90.94 73 VAL A O 1
ATOM 605 N N . VAL A 1 74 ? 13.466 -2.265 -11.873 1.00 92.06 74 VAL A N 1
ATOM 606 C CA . VAL A 1 74 ? 14.678 -3.091 -11.801 1.00 92.06 74 VAL A CA 1
ATOM 607 C C . VAL A 1 74 ? 14.591 -4.252 -12.788 1.00 92.06 74 VAL A C 1
ATOM 609 O O . VAL A 1 74 ? 15.499 -4.424 -13.597 1.00 92.06 74 VAL A O 1
ATOM 612 N N . ILE A 1 75 ? 13.484 -5.001 -12.784 1.00 94.50 75 ILE A N 1
ATOM 613 C CA . ILE A 1 75 ? 13.287 -6.135 -13.697 1.00 94.50 75 ILE A CA 1
ATOM 614 C C . ILE A 1 75 ? 13.325 -5.666 -15.156 1.00 94.50 75 ILE A C 1
ATOM 616 O O . ILE A 1 75 ? 14.041 -6.254 -15.964 1.00 94.50 75 ILE A O 1
ATOM 620 N N . ALA A 1 76 ? 12.619 -4.583 -15.494 1.00 93.44 76 ALA A N 1
ATOM 621 C CA . ALA A 1 76 ? 12.614 -4.029 -16.847 1.00 93.44 76 ALA A CA 1
ATOM 622 C C . ALA A 1 76 ? 14.021 -3.609 -17.299 1.00 93.44 76 ALA A C 1
ATOM 624 O O . ALA A 1 76 ? 14.414 -3.894 -18.431 1.00 93.44 76 ALA A O 1
ATOM 625 N N . SER A 1 77 ? 14.804 -2.991 -16.410 1.00 92.94 77 SER A N 1
ATOM 626 C CA . SER A 1 77 ? 16.195 -2.607 -16.687 1.00 92.94 77 SER A CA 1
ATOM 627 C C . SER A 1 77 ? 17.069 -3.830 -16.961 1.00 92.94 77 SER A C 1
ATOM 629 O O . SER A 1 77 ? 17.758 -3.876 -17.977 1.00 92.94 77 SER A O 1
ATOM 631 N N . VAL A 1 78 ? 16.993 -4.853 -16.102 1.00 94.00 78 VAL A N 1
ATOM 632 C CA . VAL A 1 78 ? 17.767 -6.097 -16.246 1.00 94.00 78 VAL A CA 1
ATOM 633 C C . VAL A 1 78 ? 17.429 -6.808 -17.553 1.00 94.00 78 VAL A C 1
ATOM 635 O O . VAL A 1 78 ? 18.338 -7.199 -18.284 1.00 94.00 78 VAL A O 1
ATOM 638 N N . VAL A 1 79 ? 16.142 -6.939 -17.883 1.00 95.25 79 VAL A N 1
ATOM 639 C CA . VAL A 1 79 ? 15.699 -7.563 -19.139 1.00 95.25 79 VAL A CA 1
ATOM 640 C C . VAL A 1 79 ? 16.202 -6.768 -20.342 1.00 95.25 79 VAL A C 1
ATOM 642 O O . VAL A 1 79 ? 16.763 -7.350 -21.266 1.00 95.25 79 VAL A O 1
ATOM 645 N N . THR A 1 80 ? 16.072 -5.439 -20.313 1.00 93.62 80 THR A N 1
ATOM 646 C CA . THR A 1 80 ? 16.506 -4.568 -21.415 1.00 93.62 80 THR A CA 1
ATOM 647 C C . THR A 1 80 ? 18.009 -4.680 -21.658 1.00 93.62 80 THR A C 1
ATOM 649 O O . THR A 1 80 ? 18.435 -4.853 -22.797 1.00 93.62 80 THR A O 1
ATOM 652 N N . PHE A 1 81 ? 18.823 -4.641 -20.601 1.00 93.69 81 PHE A N 1
ATOM 653 C CA . PHE A 1 81 ? 20.274 -4.789 -20.727 1.00 93.69 81 PHE A CA 1
ATOM 654 C C . PHE A 1 81 ? 20.682 -6.192 -21.167 1.00 93.69 81 PHE A C 1
ATOM 656 O O . PHE A 1 81 ? 21.574 -6.320 -22.002 1.00 93.69 81 PHE A O 1
ATOM 663 N N . SER A 1 82 ? 20.003 -7.228 -20.669 1.00 93.62 82 SER A N 1
ATOM 664 C CA . SER A 1 82 ? 20.262 -8.614 -21.075 1.00 93.62 82 SER A CA 1
ATOM 665 C C . SER A 1 82 ? 20.024 -8.797 -22.573 1.00 93.62 82 SER A C 1
ATOM 667 O O . SER A 1 82 ? 20.900 -9.285 -23.281 1.00 93.62 82 SER A O 1
ATOM 669 N N . VAL A 1 83 ? 18.881 -8.322 -23.081 1.00 94.44 83 VAL A N 1
ATOM 670 C CA . VAL A 1 83 ? 18.563 -8.365 -24.515 1.00 94.44 83 VAL A CA 1
ATOM 671 C C . VAL A 1 83 ? 19.590 -7.563 -25.318 1.00 94.44 83 VAL A C 1
ATOM 673 O O . VAL A 1 83 ? 20.134 -8.068 -26.299 1.00 94.44 83 VAL A O 1
ATOM 676 N N . HIS A 1 84 ? 19.924 -6.349 -24.873 1.00 91.69 84 HIS A N 1
ATOM 677 C CA . HIS A 1 84 ? 20.886 -5.487 -25.560 1.00 91.69 84 HIS A CA 1
ATOM 678 C C . HIS A 1 84 ? 22.278 -6.127 -25.695 1.00 91.69 84 HIS A C 1
ATOM 680 O O . HIS A 1 84 ? 22.876 -6.056 -26.767 1.00 91.69 84 HIS A O 1
ATOM 686 N N . MET A 1 85 ? 22.762 -6.812 -24.653 1.00 90.50 85 MET A N 1
ATOM 687 C CA . MET A 1 85 ? 24.032 -7.546 -24.708 1.00 90.50 85 MET A CA 1
ATOM 688 C C . MET A 1 85 ? 23.963 -8.767 -25.632 1.00 90.50 85 MET A C 1
ATOM 690 O O . MET A 1 85 ? 24.906 -9.008 -26.380 1.00 90.50 85 MET A O 1
ATOM 694 N N . THR A 1 86 ? 22.855 -9.522 -25.637 1.00 91.56 86 THR A N 1
ATOM 695 C CA . THR A 1 86 ? 22.709 -10.690 -26.535 1.00 91.56 86 THR A CA 1
ATOM 696 C C . THR A 1 86 ? 22.685 -10.320 -28.017 1.00 91.56 86 THR A C 1
ATOM 698 O O . THR A 1 86 ? 23.088 -11.120 -28.854 1.00 91.56 86 THR A O 1
ATOM 701 N N . LEU A 1 87 ? 22.270 -9.094 -28.343 1.00 91.31 87 LEU A N 1
ATOM 702 C CA . LEU A 1 87 ? 22.312 -8.537 -29.698 1.00 91.31 87 LEU A CA 1
ATOM 703 C C . LEU A 1 87 ? 23.725 -8.094 -30.131 1.00 91.31 87 LEU A C 1
ATOM 705 O O . LEU A 1 87 ? 23.897 -7.637 -31.257 1.00 91.31 87 LEU A O 1
ATOM 709 N N . GLY A 1 88 ? 24.734 -8.223 -29.261 1.00 86.00 88 GLY A N 1
ATOM 710 C CA . GLY A 1 88 ? 26.126 -7.878 -29.560 1.00 86.00 88 GLY A CA 1
ATOM 711 C C . GLY A 1 88 ? 26.454 -6.388 -29.436 1.00 86.00 88 GLY A C 1
ATOM 712 O O . GLY A 1 88 ? 27.519 -5.964 -29.879 1.00 86.00 88 GLY A O 1
ATOM 713 N N . PHE A 1 89 ? 25.571 -5.579 -28.841 1.00 85.88 89 PHE A N 1
ATOM 714 C CA . PHE A 1 89 ? 25.835 -4.158 -28.615 1.00 85.88 89 PHE A CA 1
ATOM 715 C C . PHE A 1 89 ? 26.643 -3.922 -27.329 1.00 85.88 89 PHE A C 1
ATOM 717 O O . PHE A 1 89 ? 26.414 -4.554 -26.295 1.00 85.88 89 PHE A O 1
ATOM 724 N N . HIS A 1 90 ? 27.566 -2.958 -27.372 1.00 85.25 90 HIS A N 1
ATOM 725 C CA . HIS A 1 90 ? 28.327 -2.528 -26.200 1.00 85.25 90 HIS A CA 1
ATOM 726 C C . HIS A 1 90 ? 27.514 -1.544 -25.353 1.00 85.25 90 HIS A C 1
ATOM 728 O O . HIS A 1 90 ? 27.248 -0.419 -25.772 1.00 85.25 90 HIS A O 1
ATOM 734 N N . LEU A 1 91 ? 27.155 -1.955 -24.135 1.00 86.25 91 LEU A N 1
ATOM 735 C CA . LEU A 1 91 ? 26.436 -1.107 -23.188 1.00 86.25 91 LEU A CA 1
ATOM 736 C C . LEU A 1 91 ? 27.404 -0.122 -22.513 1.00 86.25 91 LEU A C 1
ATOM 738 O O . LEU A 1 91 ? 28.229 -0.516 -21.688 1.00 86.25 91 LEU A O 1
ATOM 742 N N . THR A 1 92 ? 27.292 1.169 -22.829 1.00 91.69 92 THR A N 1
ATOM 743 C CA . THR A 1 92 ? 28.040 2.215 -22.111 1.00 91.69 92 THR A CA 1
ATOM 744 C C . THR A 1 92 ? 27.328 2.625 -20.819 1.00 91.69 92 THR A C 1
ATOM 746 O O . THR A 1 92 ? 26.099 2.576 -20.724 1.00 91.69 92 THR A O 1
ATOM 749 N N . ALA A 1 93 ? 28.086 3.094 -19.821 1.00 91.00 93 ALA A N 1
ATOM 750 C CA . ALA A 1 93 ? 27.517 3.563 -18.554 1.00 91.00 93 ALA A CA 1
ATOM 751 C C . ALA A 1 93 ? 26.483 4.688 -18.761 1.00 91.00 93 ALA A C 1
ATOM 753 O O . ALA A 1 93 ? 25.418 4.671 -18.147 1.00 91.00 93 ALA A O 1
ATOM 754 N N . ALA A 1 94 ? 26.754 5.622 -19.681 1.00 93.00 94 ALA A N 1
ATOM 755 C CA . ALA A 1 94 ? 25.840 6.715 -20.009 1.00 93.00 94 ALA A CA 1
ATOM 756 C C . ALA A 1 94 ? 24.481 6.207 -20.526 1.00 93.00 94 ALA A C 1
ATOM 758 O O . ALA A 1 94 ? 23.431 6.687 -20.093 1.00 93.00 94 ALA A O 1
ATOM 759 N N . GLN A 1 95 ? 24.481 5.196 -21.399 1.00 89.81 95 GLN A N 1
ATOM 760 C CA . GLN A 1 95 ? 23.250 4.585 -21.905 1.00 89.81 95 GLN A CA 1
ATOM 761 C C . GLN A 1 95 ? 22.493 3.843 -20.800 1.00 89.81 95 GLN A C 1
ATOM 763 O O . GLN A 1 95 ? 21.280 4.010 -20.676 1.00 89.81 95 GLN A O 1
A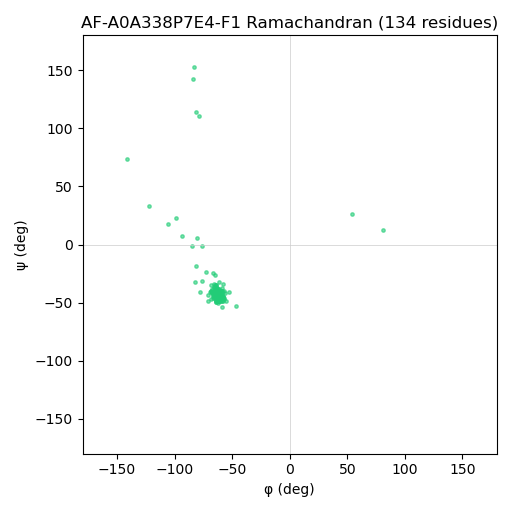TOM 768 N N . ALA A 1 96 ? 23.197 3.084 -19.955 1.00 91.62 96 ALA A N 1
ATOM 769 C CA . ALA A 1 96 ? 22.578 2.352 -18.854 1.00 91.62 96 ALA A CA 1
ATOM 770 C C . ALA A 1 96 ? 21.858 3.293 -17.869 1.00 91.62 96 ALA A C 1
ATOM 772 O O . ALA A 1 96 ? 20.678 3.097 -17.567 1.00 91.62 96 ALA A O 1
ATOM 773 N N . PHE A 1 97 ? 22.521 4.367 -17.429 1.00 92.19 97 PHE A N 1
ATOM 774 C CA . PHE A 1 97 ? 21.903 5.360 -16.541 1.00 92.19 97 PHE A CA 1
ATOM 775 C C . PHE A 1 97 ? 20.728 6.094 -17.194 1.00 92.19 97 PHE A C 1
ATOM 777 O O . PHE A 1 97 ? 19.732 6.385 -16.522 1.00 92.19 97 PHE A O 1
ATOM 784 N N . THR A 1 98 ? 20.803 6.352 -18.501 1.00 93.81 98 THR A N 1
ATOM 785 C CA . THR A 1 98 ? 19.708 6.985 -19.247 1.00 93.81 98 THR A CA 1
ATOM 786 C C . THR A 1 98 ? 18.466 6.091 -19.263 1.00 93.81 98 THR A C 1
ATOM 788 O O . THR A 1 98 ? 17.380 6.552 -18.915 1.00 93.81 98 THR A O 1
ATOM 791 N N . VAL A 1 99 ? 18.613 4.798 -19.577 1.00 92.88 99 VAL A N 1
ATOM 792 C CA . VAL A 1 99 ? 17.494 3.836 -19.616 1.00 92.88 99 VAL A CA 1
ATOM 793 C C . VAL A 1 99 ? 16.827 3.693 -18.246 1.00 92.88 99 VAL A C 1
ATOM 795 O O . VAL A 1 99 ? 15.602 3.765 -18.142 1.00 92.88 99 VAL A O 1
ATOM 798 N N . VAL A 1 100 ? 17.619 3.565 -17.177 1.00 92.94 100 VAL A N 1
ATOM 799 C CA . VAL A 1 100 ? 17.091 3.479 -15.805 1.00 92.94 100 VAL A CA 1
ATOM 800 C C . VAL A 1 100 ? 16.328 4.751 -15.427 1.00 92.94 100 VAL A C 1
ATOM 802 O O . VAL A 1 100 ? 15.247 4.676 -14.837 1.00 92.94 100 VAL A O 1
ATOM 805 N N . THR A 1 101 ? 16.850 5.927 -15.783 1.00 93.44 101 THR A N 1
ATOM 806 C CA . THR A 1 101 ? 16.163 7.208 -15.546 1.00 93.44 101 THR A CA 1
ATOM 807 C C . THR A 1 101 ? 14.822 7.258 -16.278 1.00 93.44 101 THR A C 1
ATOM 809 O O . THR A 1 101 ? 13.803 7.579 -15.666 1.00 93.44 101 THR A O 1
ATOM 812 N N . VAL A 1 102 ? 14.787 6.854 -17.551 1.00 94.06 102 VAL A N 1
ATOM 813 C CA . VAL A 1 102 ? 13.553 6.814 -18.351 1.00 94.06 102 VAL A CA 1
ATOM 814 C C . VAL A 1 102 ? 12.511 5.880 -17.726 1.00 94.06 102 VAL A C 1
ATOM 816 O O . VAL A 1 102 ? 11.352 6.272 -17.573 1.00 94.06 102 VAL A O 1
ATOM 819 N N . PHE A 1 103 ? 12.898 4.677 -17.292 1.00 93.62 103 PHE A N 1
ATOM 820 C CA . PHE A 1 103 ? 11.969 3.747 -16.638 1.00 93.62 103 PHE A CA 1
ATOM 821 C C . PHE A 1 103 ? 11.440 4.262 -15.293 1.00 93.62 103 PHE A C 1
ATOM 823 O O . PHE A 1 103 ? 10.262 4.057 -14.977 1.00 93.62 103 PHE A O 1
ATOM 830 N N . ASN A 1 104 ? 12.259 4.979 -14.522 1.00 91.50 104 ASN A N 1
ATOM 831 C CA . ASN A 1 104 ? 11.805 5.637 -13.297 1.00 91.50 104 ASN A CA 1
ATOM 832 C C . ASN A 1 104 ? 10.774 6.740 -13.585 1.00 91.50 104 ASN A C 1
ATOM 834 O O . ASN A 1 104 ? 9.709 6.758 -12.959 1.00 91.50 104 ASN A O 1
ATOM 838 N N . SER A 1 105 ? 11.034 7.613 -14.563 1.00 92.25 105 SER A N 1
ATOM 839 C CA . SER A 1 105 ? 10.089 8.660 -14.982 1.00 92.25 105 SER A CA 1
ATOM 840 C C . SER A 1 105 ? 8.771 8.074 -15.496 1.00 92.25 105 SER A C 1
ATOM 842 O O . SER A 1 105 ? 7.694 8.543 -15.123 1.00 92.25 105 SER A O 1
ATOM 844 N N . MET A 1 106 ? 8.836 7.000 -16.288 1.00 90.44 106 MET A N 1
ATOM 845 C CA . MET A 1 106 ? 7.647 6.296 -16.775 1.00 90.44 106 MET A CA 1
ATOM 846 C C . MET A 1 106 ? 6.828 5.705 -15.621 1.00 90.44 106 MET A C 1
ATOM 848 O O . MET A 1 106 ? 5.606 5.834 -15.587 1.00 90.44 106 MET A O 1
ATOM 852 N N . THR A 1 107 ? 7.492 5.104 -14.634 1.00 88.25 107 THR A N 1
ATOM 853 C CA . THR A 1 107 ? 6.824 4.527 -13.458 1.00 88.25 107 THR A CA 1
ATOM 854 C C . THR A 1 107 ? 6.100 5.587 -12.637 1.00 88.25 107 THR A C 1
ATOM 856 O O . THR A 1 107 ? 4.998 5.341 -12.143 1.00 88.25 107 THR A O 1
ATOM 859 N N . PHE A 1 108 ? 6.681 6.780 -12.503 1.00 87.00 108 PHE A N 1
ATOM 860 C CA . PHE A 1 108 ? 5.995 7.903 -11.872 1.00 87.00 108 PHE A CA 1
ATOM 861 C C . PHE A 1 108 ? 4.723 8.290 -12.638 1.00 87.00 108 PHE A C 1
ATOM 863 O O . PHE A 1 108 ? 3.655 8.378 -12.031 1.00 87.00 108 PHE A O 1
ATOM 870 N N . ALA A 1 109 ? 4.805 8.438 -13.964 1.00 89.31 109 ALA A N 1
ATOM 871 C CA . ALA A 1 109 ? 3.639 8.745 -14.791 1.00 89.31 109 ALA A CA 1
ATOM 872 C C . ALA A 1 109 ? 2.531 7.687 -14.627 1.00 89.31 109 ALA A C 1
ATOM 874 O O . ALA A 1 109 ? 1.385 8.038 -14.348 1.00 89.31 109 ALA A O 1
ATOM 875 N N . LEU A 1 110 ? 2.891 6.398 -14.672 1.00 87.19 110 LEU A N 1
ATOM 876 C CA . LEU A 1 110 ? 1.962 5.277 -14.487 1.00 87.19 110 LEU A CA 1
ATOM 877 C C . LEU A 1 110 ? 1.288 5.268 -13.106 1.00 87.19 110 LEU A C 1
ATOM 879 O O . LEU A 1 110 ? 0.131 4.863 -12.993 1.00 87.19 110 LEU A O 1
ATOM 883 N N . LYS A 1 111 ? 1.972 5.731 -12.050 1.00 84.25 111 LYS A N 1
ATOM 884 C CA . LYS A 1 111 ? 1.370 5.881 -10.712 1.00 84.25 111 LYS A CA 1
ATOM 885 C C . LYS A 1 111 ? 0.318 6.989 -10.664 1.00 84.25 111 LYS A C 1
ATOM 887 O O . LYS A 1 111 ? -0.670 6.852 -9.941 1.00 84.25 111 LYS A O 1
ATOM 892 N N . VAL A 1 112 ? 0.518 8.075 -11.409 1.00 87.00 112 VAL A N 1
ATOM 893 C CA . VAL A 1 112 ? -0.379 9.242 -11.408 1.00 87.00 112 VAL A CA 1
ATOM 894 C C . VAL A 1 112 ? -1.589 9.028 -12.321 1.00 87.00 112 VAL A C 1
ATOM 896 O O . VAL A 1 112 ? -2.686 9.466 -11.983 1.00 87.00 112 VAL A O 1
ATOM 899 N N . THR A 1 113 ? -1.453 8.280 -13.419 1.00 87.31 113 THR A N 1
ATOM 900 C CA . THR A 1 113 ? -2.555 7.964 -14.348 1.00 87.31 113 THR A CA 1
ATOM 901 C C . THR A 1 113 ? -3.858 7.510 -13.667 1.00 87.31 113 THR A C 1
ATOM 903 O O . THR A 1 113 ? -4.897 8.125 -13.919 1.00 87.31 113 THR A O 1
ATOM 906 N N . PRO A 1 114 ? -3.876 6.494 -12.778 1.00 85.44 114 PRO A N 1
ATOM 907 C CA . PRO A 1 114 ? -5.115 6.057 -12.138 1.00 85.44 114 PRO A CA 1
ATOM 908 C C . PRO A 1 114 ? -5.702 7.106 -11.187 1.00 85.44 114 PRO A C 1
ATOM 910 O O . PRO A 1 114 ? -6.903 7.073 -10.922 1.00 85.44 114 PRO A O 1
ATOM 913 N N . PHE A 1 115 ? -4.885 8.017 -10.649 1.00 85.94 115 PHE A N 1
ATOM 914 C CA . PHE A 1 115 ? -5.381 9.148 -9.869 1.00 85.94 115 PHE A CA 1
ATOM 915 C C . PHE A 1 115 ? -6.091 10.151 -10.780 1.00 85.94 115 PHE A C 1
ATOM 917 O O . PHE A 1 115 ? -7.246 10.476 -10.525 1.00 85.94 115 PHE A O 1
ATOM 924 N N . SER A 1 116 ? -5.468 10.538 -11.893 1.00 90.44 116 SER A N 1
ATOM 925 C CA . SER A 1 116 ? -6.067 11.452 -12.871 1.00 90.44 116 SER A CA 1
ATOM 926 C C . SER A 1 116 ? -7.385 10.921 -13.442 1.00 90.44 116 SER A C 1
ATOM 928 O O . SER A 1 116 ? -8.362 11.660 -13.514 1.00 90.44 116 SER A O 1
ATOM 930 N N . VAL A 1 117 ? -7.455 9.624 -13.774 1.00 90.31 117 VAL A N 1
ATOM 931 C CA . VAL A 1 117 ? -8.695 8.983 -14.255 1.00 90.31 117 VAL A CA 1
ATOM 932 C C . VAL A 1 117 ? -9.804 9.042 -13.201 1.00 90.31 117 VAL A C 1
ATOM 934 O O . VAL A 1 117 ? -10.961 9.299 -13.534 1.00 90.31 117 VAL A O 1
ATOM 937 N N . LYS A 1 118 ? -9.474 8.837 -11.918 1.00 85.88 118 LYS A N 1
ATOM 938 C CA . LYS A 1 118 ? -10.459 8.980 -10.833 1.00 85.88 118 LYS A CA 1
ATOM 939 C C . LYS A 1 118 ? -10.953 10.413 -10.714 1.00 85.88 118 LYS A C 1
ATOM 941 O O . LYS A 1 118 ? -12.161 10.606 -10.675 1.00 85.88 118 LYS A O 1
ATOM 946 N N . SER A 1 119 ? -10.046 11.386 -10.696 1.00 90.25 119 SER A N 1
ATOM 947 C CA . SER A 1 119 ? -10.407 12.802 -10.604 1.00 90.25 119 SER A CA 1
ATOM 948 C C . SER A 1 119 ? -11.302 13.228 -11.766 1.00 90.25 119 SER A C 1
ATOM 950 O O . SER A 1 119 ? -12.287 13.925 -11.553 1.00 90.25 119 SER A O 1
ATOM 952 N N . LEU A 1 120 ? -11.023 12.747 -12.982 1.00 93.44 120 LEU A N 1
ATOM 953 C CA . LEU A 1 120 ? -11.863 13.012 -14.149 1.00 93.44 120 LEU A CA 1
ATOM 954 C C . LEU A 1 120 ? -13.254 12.373 -14.017 1.00 93.44 120 LEU A C 1
ATOM 956 O O . LEU A 1 120 ? -14.259 13.013 -14.315 1.00 93.44 120 LEU A O 1
ATOM 960 N N . SER A 1 121 ? -13.329 11.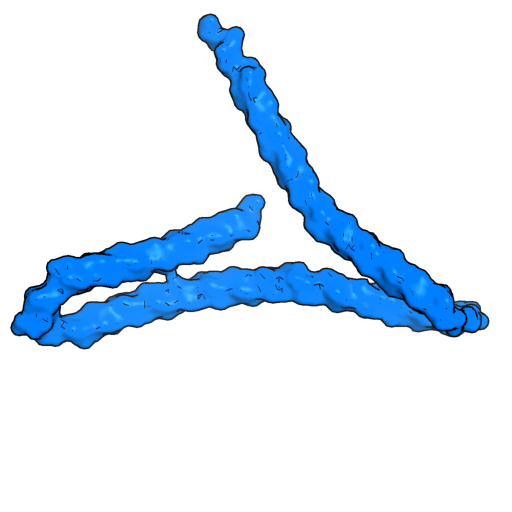131 -13.527 1.00 92.62 121 SER A N 1
ATOM 961 C CA . SER A 1 121 ? -14.607 10.458 -13.266 1.00 92.62 121 SER A CA 1
ATOM 962 C C . SER A 1 121 ? -15.437 11.185 -12.202 1.00 92.62 121 SER A C 1
ATOM 964 O O . SER A 1 121 ? -16.645 11.336 -12.374 1.00 92.62 121 SER A O 1
ATOM 966 N N . GLU A 1 122 ? -14.809 11.654 -11.123 1.00 90.12 122 GLU A N 1
ATOM 967 C CA . GLU A 1 122 ? -15.478 12.426 -10.070 1.00 90.12 122 GLU A CA 1
ATOM 968 C C . GLU A 1 122 ? -15.935 13.798 -10.582 1.00 90.12 122 GLU A C 1
ATOM 970 O O . GLU A 1 122 ? -17.070 14.196 -10.316 1.00 90.12 122 GLU A O 1
ATOM 975 N N . ALA A 1 123 ? -15.108 14.476 -11.384 1.00 93.06 123 ALA A N 1
ATOM 976 C CA . ALA A 1 123 ? -15.462 15.738 -12.028 1.00 93.06 123 ALA A CA 1
ATOM 977 C C . ALA A 1 123 ? -16.657 15.584 -12.982 1.00 93.06 123 ALA A C 1
ATOM 979 O O . ALA A 1 123 ? -17.574 16.400 -12.934 1.00 93.06 123 ALA A O 1
ATOM 980 N N . SER A 1 124 ? -16.698 14.519 -13.792 1.00 91.69 124 SER A N 1
ATOM 981 C CA . SER A 1 124 ? -17.835 14.234 -14.681 1.00 91.69 124 SER A CA 1
ATOM 982 C C . SER A 1 124 ? -19.140 14.093 -13.895 1.00 91.69 124 SER A C 1
ATOM 984 O O . SER A 1 124 ? -20.124 14.754 -14.208 1.00 91.69 124 SER A O 1
ATOM 986 N N . VAL A 1 125 ? -19.133 13.298 -12.819 1.00 92.25 125 VAL A N 1
ATOM 987 C CA . VAL A 1 125 ? -20.317 13.106 -11.965 1.00 92.25 125 VAL A CA 1
ATOM 988 C C . VAL A 1 125 ? -20.734 14.411 -11.277 1.00 92.25 125 VAL A C 1
ATOM 990 O O . VAL A 1 125 ? -21.926 14.658 -11.098 1.00 92.25 125 VAL A O 1
ATOM 993 N N . ALA A 1 126 ? -19.777 15.250 -10.872 1.00 92.69 126 ALA A N 1
ATOM 994 C CA . ALA A 1 126 ? -20.073 16.552 -10.281 1.00 92.69 126 ALA A CA 1
ATOM 995 C C . ALA A 1 126 ? -20.744 17.495 -11.293 1.00 92.69 126 ALA A C 1
ATOM 997 O O . ALA A 1 126 ? -21.750 18.119 -10.961 1.00 92.69 126 ALA A O 1
ATOM 998 N N . VAL A 1 127 ? -20.241 17.559 -12.529 1.00 93.19 127 VAL A N 1
ATOM 999 C CA . VAL A 1 127 ? -20.831 18.373 -13.605 1.00 93.19 127 VAL A CA 1
ATOM 1000 C C . VAL A 1 127 ? -22.253 17.915 -13.934 1.00 93.19 127 VAL A C 1
ATOM 1002 O O . VAL A 1 127 ? -23.141 18.757 -14.061 1.00 93.19 127 VAL A O 1
ATOM 1005 N N . ASP A 1 128 ? -22.497 16.605 -14.008 1.00 90.69 128 ASP A N 1
ATOM 1006 C CA . ASP A 1 128 ? -23.841 16.068 -14.254 1.00 90.69 128 ASP A CA 1
ATOM 1007 C C . ASP A 1 128 ? -24.820 16.455 -13.134 1.00 90.69 128 ASP A C 1
ATOM 1009 O O . ASP A 1 128 ? -25.947 16.867 -13.406 1.00 90.69 128 ASP A O 1
ATOM 1013 N N . ARG A 1 129 ? -24.376 16.423 -11.867 1.00 90.06 129 ARG A N 1
ATOM 1014 C CA . ARG A 1 129 ? -25.179 16.897 -10.723 1.00 90.06 129 ARG A CA 1
ATOM 1015 C C . ARG A 1 129 ? -25.503 18.388 -10.802 1.00 90.06 129 ARG A C 1
ATOM 1017 O O . ARG A 1 129 ? -26.611 18.768 -10.443 1.00 90.06 129 ARG A O 1
ATOM 1024 N N . PHE A 1 130 ? -24.569 19.221 -11.265 1.00 86.69 130 PHE A N 1
ATOM 1025 C CA . PHE A 1 130 ? -24.786 20.665 -11.419 1.00 86.69 130 PHE A CA 1
ATOM 1026 C C . PHE A 1 130 ? -25.711 21.035 -12.582 1.00 86.69 130 PHE A C 1
ATOM 1028 O O . PHE A 1 130 ? -26.304 22.107 -12.540 1.00 86.69 130 PHE A O 1
ATOM 1035 N N . LYS A 1 131 ? -25.854 20.184 -13.604 1.00 78.38 131 LYS A N 1
ATOM 1036 C CA . LYS A 1 131 ? -26.784 20.413 -14.725 1.00 78.38 131 LYS A CA 1
ATOM 1037 C C . LYS A 1 131 ? -28.234 20.018 -14.413 1.00 78.38 131 LYS A C 1
ATOM 1039 O O . LYS A 1 131 ? -29.141 20.477 -15.095 1.00 78.38 131 LYS A O 1
ATOM 1044 N N . LEU A 1 132 ? -28.458 19.192 -13.390 1.00 61.38 132 LEU A N 1
ATOM 1045 C CA . LEU A 1 132 ? -29.777 18.685 -12.986 1.00 61.38 132 LEU A CA 1
ATOM 1046 C C . LEU A 1 132 ? -30.655 19.565 -12.044 1.00 61.38 132 LEU A C 1
ATOM 1048 O O . LEU A 1 132 ? -31.771 19.128 -11.778 1.00 61.38 132 LEU A O 1
ATOM 1052 N N . PRO A 1 133 ? -30.280 20.767 -11.542 1.00 54.66 133 PRO A N 1
ATOM 1053 C CA . PRO A 1 133 ? -31.149 21.569 -10.674 1.00 54.66 133 PRO A CA 1
ATOM 1054 C C . PRO A 1 133 ? -31.927 22.706 -11.379 1.00 54.66 133 PRO A C 1
AT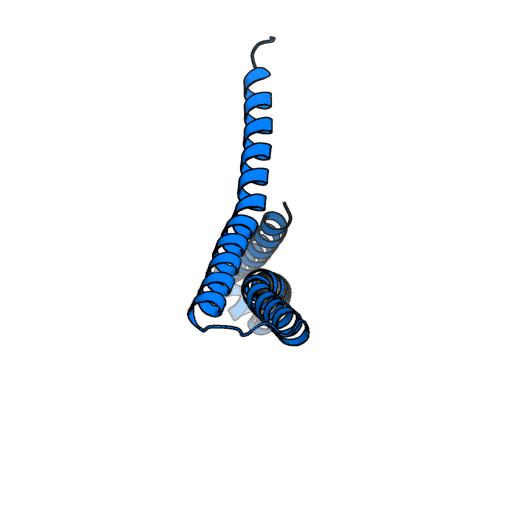OM 1056 O O . PRO A 1 133 ? -32.336 23.644 -10.704 1.00 54.66 133 PRO A O 1
ATOM 1059 N N . SER A 1 134 ? -32.166 22.665 -12.699 1.00 52.75 134 SER A N 1
ATOM 1060 C CA . SER A 1 134 ? -32.916 23.727 -13.411 1.00 52.75 134 SER A CA 1
ATOM 1061 C C . SER A 1 134 ? -34.171 23.257 -14.160 1.00 52.75 134 SER A C 1
ATOM 1063 O O . SER A 1 134 ? -34.498 23.794 -15.215 1.00 52.75 134 SER A O 1
ATOM 1065 N N . THR A 1 135 ? -34.877 22.246 -13.653 1.00 49.16 135 THR A N 1
ATOM 1066 C CA . THR A 1 135 ? -36.224 21.890 -14.141 1.00 49.16 135 THR A CA 1
ATOM 1067 C C . THR A 1 135 ? -37.116 21.491 -12.967 1.00 49.16 135 THR A C 1
ATOM 1069 O O . THR A 1 135 ? -37.395 20.319 -12.728 1.00 49.16 135 THR A O 1
ATOM 1072 N N . VAL A 1 136 ? -37.516 22.508 -12.204 1.00 45.47 136 VAL A N 1
ATOM 1073 C CA . VAL A 1 136 ? -38.823 22.572 -11.536 1.00 45.47 136 VAL A CA 1
ATOM 1074 C C . VAL A 1 136 ? -39.574 23.716 -12.195 1.00 45.47 136 VAL A C 1
ATOM 1076 O O . VAL A 1 136 ? -38.920 24.764 -12.401 1.00 45.47 136 VAL A O 1
#

InterPro domains:
  IPR011527 ABC transporter type 1, transmembrane domain [PF00664] (6-109)
  IPR011527 ABC transporter type 1, transmembrane domain [PS50929] (1-122)
  IPR036640 ABC transporter type 1, transmembrane domain superfamily [G3DSA:1.20.1560.10] (1-131)
  IPR036640 ABC transporter type 1, transmembrane domain superfamily [SSF90123] (5-130)
  IPR050173 ATP-binding cassette transporter C-like [PTHR24223] (4-130)

Radius of gyration: 26.37 Å; Cα contacts (8 Å, |Δi|>4): 40; chains: 1; bounding box: 67×35×72 Å

Secondary structure (DSSP, 8-state):
-HHHHHHHHHHHHHHHHHHHHHHHHHTHHHHHHTTTHHHHHHHHHHHHHHHHHHHHHHHHHHHHHHHHHHHHHHHHHHHHHHHHHHTT----HHHHHHHHHHHHHHHHHHHHHHHHHHHHHHHHHHHHHHHSSS--

Foldseek 3Di:
DVLVVLVVVLVVLVVVLVVLVVVCVVCVVVCVVVVVVVVSVVVSVVSVVVSVVSVVVSVVVVCCVVVVLVVVLVVVLVVVVVVCVVVVDDDDPVNSVVSSVVSNVVSVVVVCVVVVVVVVVVVVVVVVVVVPPPDD

Organism: Mus musculus (NCBI:txid10090)

Solvent-accessible surface area (backbone atoms only — not comparable to full-atom values): 7605 Å² total; per-residue (Å²): 110,70,70,59,50,52,50,50,52,44,50,52,40,50,50,54,50,53,53,53,52,49,54,49,64,75,44,41,70,59,34,58,76,70,65,41,56,66,61,55,50,53,53,53,48,53,49,50,53,53,32,46,56,50,45,49,54,50,46,54,53,50,50,50,66,62,54,48,57,62,52,51,43,52,52,52,45,53,53,52,52,52,54,43,46,75,73,71,49,86,85,47,70,71,58,54,55,48,53,50,50,52,44,51,56,49,52,52,52,62,64,46,48,65,52,54,54,48,52,50,54,54,49,52,54,50,52,56,59,69,67,67,80,82,82,130

Sequence (136 aa):
RLTAYFRRKCVAATDDRVQKMNEVLTYIKFIKMYAWVKAFSQCVQKIREEERRILEKAGYFQSITVGVAPIVVVIASVVTFSVHMTLGFHLTAAQAFTVVTVFNSMT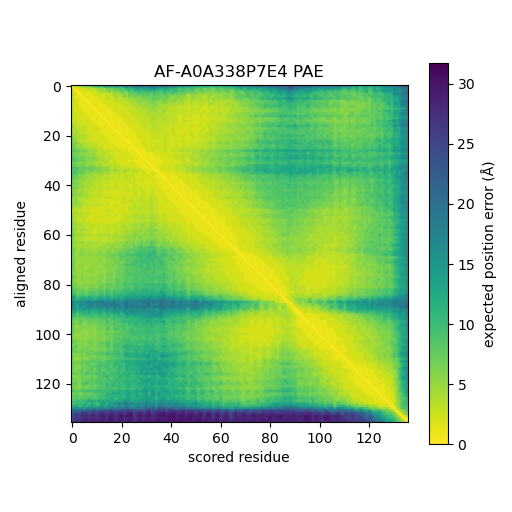FALKVTPFSVKSLSEASVAVDRFKLPSTV

Nearest PDB structures (foldseek):
  7ocy-assembly1_A  TM=6.288E-01  e=3.720E-01  Enterococcus faecalis
  7ocy-assembly1_B  TM=6.927E-01  e=1.092E+00  Enterococcus faecalis
  8t4h-assembly1_A  TM=5.556E-01  e=7.183E-01  Homo sapiens
  8t4e-assembly1_A  TM=5.437E-01  e=9.688E-01  Homo sapiens
  9dbq-assembly1_B  TM=6.567E-01  e=1.660E+00  Homo sapiens

pLDDT: mean 89.55, std 8.8, range [45.47, 96.75]

Mean predicted al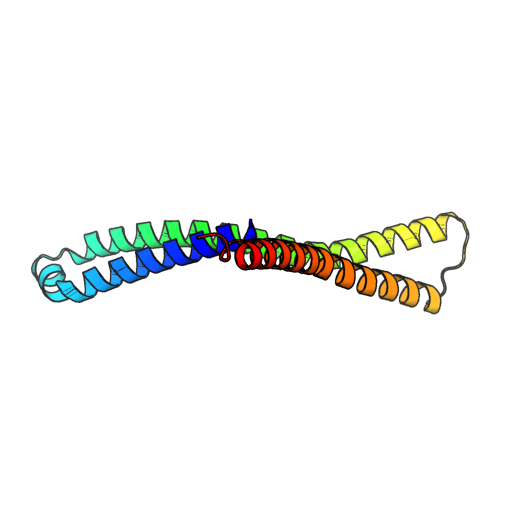igned error: 7.32 Å